Protein AF-A0A968XKV0-F1 (afdb_monomer)

pLDDT: mean 80.7, std 10.41, range [48.69, 93.5]

Foldseek 3Di:
DDDDDDDDDDPVLVVVLVVVCVVVVHDSVVSVVVVVCVVVVDDDPVNDDPVVVVVVVVDDDDPVRCVVVVVD

Mean predicted aligned error: 12.23 Å

Solvent-accessible surface area (backbone atoms only — not comparable to full-atom values): 4614 Å² total; per-residue (Å²): 135,93,78,91,81,89,82,90,73,57,69,70,57,53,53,53,39,47,52,51,11,61,73,70,73,46,59,46,66,64,46,49,50,51,53,50,48,51,65,71,70,51,81,51,77,89,75,49,51,74,67,57,54,50,53,61,74,67,61,73,70,51,75,70,52,44,60,62,64,73,73,116

Nearest PDB structures (foldseek):
  4hv0-assembly4_D  TM=7.189E-01  e=1.264E+00  Betalipothrixvirus pozzuoliense

Radius of gyration: 18.55 Å; Cα contacts (8 Å, |Δi|>4): 16; chains: 1; bounding box: 48×29×35 Å

Sequence (72 aa):
MNQQITIEVSEQVWQRASILAKQKRRKIENVIEELLEETVSETRIEDLSNEEVLALTELQLTPTQQRTFSRY

Secondary structure (DSSP, 8-state):
----------HHHHHHHHHHHHHHT--HHHHHHHHHHHHHHS--GGGS-HHHHHHHHH-PPPHHHHHHHTT-

Structure (mmCIF, N/CA/C/O backbone):
data_AF-A0A968XKV0-F1
#
_entry.id   AF-A0A968XKV0-F1
#
loop_
_atom_site.group_PDB
_atom_site.id
_atom_site.type_symbol
_atom_site.label_atom_id
_atom_site.label_alt_id
_atom_site.label_comp_id
_atom_site.label_asym_id
_atom_site.label_entity_id
_atom_site.label_seq_id
_atom_site.pdbx_PDB_ins_code
_atom_site.Cartn_x
_atom_site.Cartn_y
_atom_site.Cartn_z
_atom_site.occupancy
_atom_site.B_iso_or_equiv
_atom_site.auth_seq_id
_atom_site.auth_comp_id
_atom_site.auth_asym_id
_atom_site.auth_atom_id
_atom_site.pdbx_PDB_model_num
ATOM 1 N N . MET A 1 1 ? -5.222 18.280 -10.277 1.00 48.69 1 MET A N 1
ATOM 2 C CA . MET A 1 1 ? -6.681 18.166 -10.503 1.00 48.69 1 MET A CA 1
ATOM 3 C C . MET A 1 1 ? -7.246 17.402 -9.315 1.00 48.69 1 MET A C 1
ATOM 5 O O . MET A 1 1 ? -6.688 16.361 -9.020 1.00 48.69 1 MET A O 1
ATOM 9 N N . ASN A 1 2 ? -8.260 17.913 -8.607 1.00 56.28 2 ASN A N 1
ATOM 10 C CA . ASN A 1 2 ? -8.872 17.191 -7.480 1.00 56.28 2 ASN A CA 1
ATOM 11 C C . ASN A 1 2 ? -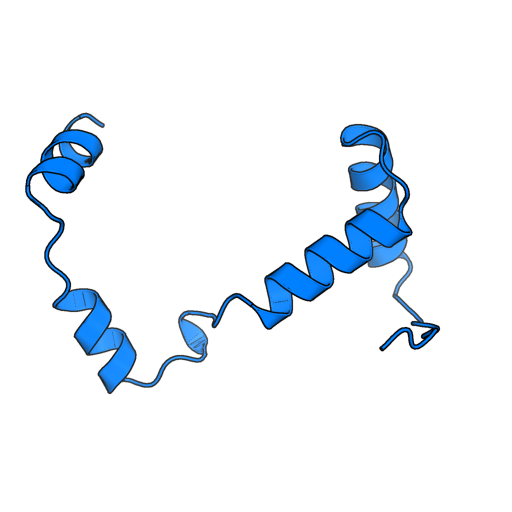10.138 16.484 -7.968 1.00 56.28 2 ASN A C 1
ATOM 13 O O . ASN A 1 2 ? -11.119 17.148 -8.298 1.00 56.28 2 ASN A O 1
ATOM 17 N N . GLN A 1 3 ? -10.103 15.155 -8.023 1.00 80.00 3 GLN A N 1
ATOM 18 C CA . GLN A 1 3 ? -11.272 14.313 -8.262 1.00 80.00 3 GLN A CA 1
ATOM 19 C C . GLN A 1 3 ? -11.630 13.603 -6.960 1.00 80.00 3 GLN A C 1
ATOM 21 O O . GLN A 1 3 ? -10.770 13.013 -6.313 1.00 80.00 3 GLN A O 1
ATOM 26 N N . GLN A 1 4 ? -12.899 13.682 -6.566 1.00 82.12 4 GLN A N 1
ATOM 27 C CA . GLN A 1 4 ? -13.411 12.919 -5.436 1.00 82.12 4 GLN A CA 1
ATOM 28 C C . GLN A 1 4 ? -13.867 11.553 -5.944 1.00 82.12 4 GLN A C 1
ATOM 30 O O . GLN A 1 4 ? -14.708 11.470 -6.838 1.00 82.12 4 GLN A O 1
ATOM 35 N N . ILE A 1 5 ? -13.304 10.495 -5.370 1.00 81.56 5 ILE A N 1
ATOM 36 C CA . ILE A 1 5 ? -13.559 9.108 -5.755 1.00 81.56 5 ILE A CA 1
ATOM 37 C C . ILE A 1 5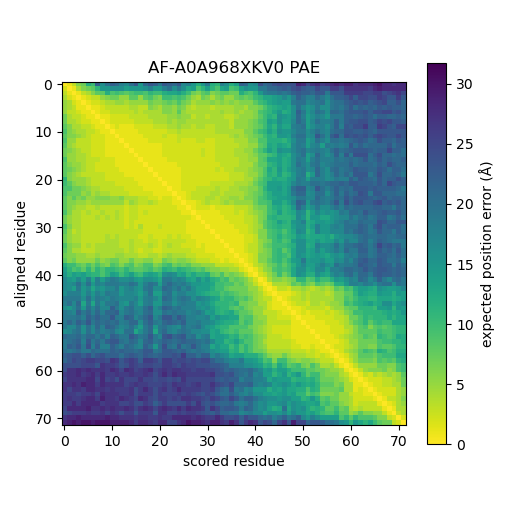 ? -14.129 8.380 -4.540 1.00 81.56 5 ILE A C 1
ATOM 39 O O . ILE A 1 5 ? -13.672 8.592 -3.418 1.00 81.56 5 ILE A O 1
ATOM 43 N N . THR A 1 6 ? -15.140 7.541 -4.754 1.00 87.62 6 THR A N 1
ATOM 44 C CA . THR A 1 6 ? -15.644 6.615 -3.730 1.00 87.62 6 THR A CA 1
ATOM 45 C C . THR A 1 6 ? -15.204 5.218 -4.125 1.00 87.62 6 THR A C 1
ATOM 47 O O . THR A 1 6 ? -15.418 4.817 -5.267 1.00 87.62 6 THR A O 1
ATOM 50 N N . ILE A 1 7 ? -14.564 4.503 -3.204 1.00 84.12 7 ILE A N 1
ATOM 51 C CA . ILE A 1 7 ? -14.009 3.174 -3.452 1.00 84.12 7 ILE A CA 1
ATOM 52 C C . ILE A 1 7 ? -14.670 2.214 -2.473 1.00 84.12 7 ILE A C 1
ATOM 54 O O . ILE A 1 7 ? -14.641 2.437 -1.262 1.00 84.12 7 ILE A O 1
ATOM 58 N N . GLU A 1 8 ? -15.265 1.149 -2.996 1.00 90.00 8 GLU A N 1
ATOM 59 C CA . GLU A 1 8 ? -15.739 0.041 -2.178 1.00 90.00 8 GLU A CA 1
ATOM 60 C C . GLU A 1 8 ? -14.583 -0.930 -1.946 1.00 90.00 8 GLU A C 1
ATOM 62 O O . GLU A 1 8 ? -13.918 -1.369 -2.884 1.00 90.00 8 GLU A O 1
ATOM 67 N N . VAL A 1 9 ? -14.325 -1.251 -0.682 1.00 85.94 9 VAL A N 1
ATOM 68 C CA . VAL A 1 9 ? -13.261 -2.173 -0.282 1.00 85.94 9 VAL A CA 1
ATOM 69 C C . VAL A 1 9 ? -13.838 -3.288 0.571 1.00 85.94 9 VAL A C 1
ATOM 71 O O . VAL A 1 9 ? -14.861 -3.117 1.236 1.00 85.94 9 VAL A O 1
ATOM 74 N N . SER A 1 10 ? -13.167 -4.439 0.583 1.00 91.69 10 SER A N 1
ATOM 75 C CA . SER A 1 10 ? -13.547 -5.518 1.489 1.00 91.69 10 SER A CA 1
ATOM 76 C C . SER A 1 10 ? -13.344 -5.103 2.948 1.00 91.69 10 SER A C 1
ATOM 78 O O . SER A 1 10 ? -12.473 -4.293 3.284 1.00 91.69 10 SER A O 1
ATOM 80 N N . GLU A 1 11 ? -14.118 -5.706 3.849 1.00 90.56 11 GLU A N 1
ATOM 81 C CA . GLU A 1 11 ? -14.027 -5.414 5.281 1.00 90.56 11 GLU A CA 1
ATOM 82 C C . GLU A 1 11 ? -12.621 -5.679 5.847 1.00 90.56 11 GLU A C 1
ATOM 84 O O . GLU A 1 11 ? -12.130 -4.934 6.694 1.00 90.56 11 GLU A O 1
ATOM 89 N N . GLN A 1 12 ? -11.923 -6.691 5.326 1.00 89.75 12 GLN A N 1
ATOM 90 C CA . GLN A 1 12 ? -10.550 -7.021 5.718 1.00 89.75 12 GLN A CA 1
ATOM 91 C C . GLN A 1 12 ? -9.571 -5.877 5.408 1.00 89.75 12 GLN A C 1
ATOM 93 O O . GLN A 1 12 ? -8.725 -5.541 6.241 1.00 89.75 12 GLN A O 1
ATOM 98 N N . VAL A 1 13 ? -9.710 -5.249 4.235 1.00 86.62 13 VAL A N 1
ATOM 99 C CA . VAL A 1 13 ? -8.894 -4.095 3.827 1.00 86.62 13 VAL A CA 1
ATOM 100 C C . VAL A 1 13 ? -9.186 -2.901 4.731 1.00 86.62 13 VAL A C 1
ATOM 102 O O . VAL A 1 13 ? -8.254 -2.272 5.237 1.00 86.62 13 VAL A O 1
ATOM 105 N N . TRP A 1 14 ? -10.464 -2.641 5.020 1.00 90.25 14 TRP A N 1
ATOM 106 C CA . TRP A 1 14 ? -10.870 -1.573 5.935 1.00 90.25 14 TRP A CA 1
ATOM 107 C C . TRP A 1 14 ? -10.289 -1.755 7.344 1.00 90.25 14 TRP A C 1
ATOM 109 O O . TRP A 1 14 ? -9.717 -0.824 7.918 1.00 90.25 14 TRP A O 1
ATOM 119 N N . GLN A 1 15 ? -10.371 -2.968 7.899 1.00 91.88 15 GLN A N 1
ATOM 120 C CA . GLN A 1 15 ? -9.812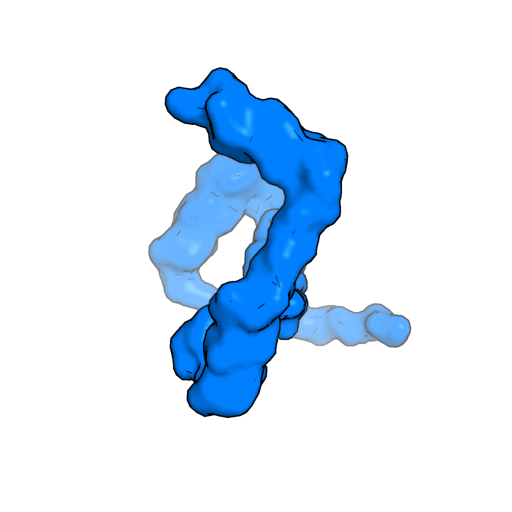 -3.270 9.216 1.00 91.88 15 GLN A CA 1
ATOM 121 C C . GLN A 1 15 ? -8.292 -3.075 9.246 1.00 91.88 15 GLN A C 1
ATOM 123 O O . GLN A 1 15 ? -7.767 -2.453 10.176 1.00 91.88 15 GLN A O 1
ATOM 128 N N . ARG A 1 16 ? -7.579 -3.546 8.216 1.00 89.12 16 ARG A N 1
ATOM 129 C CA . ARG A 1 16 ? -6.124 -3.379 8.120 1.00 89.12 16 ARG A CA 1
ATOM 130 C C . ARG A 1 16 ? -5.731 -1.904 8.025 1.00 89.12 16 ARG A C 1
ATOM 132 O O . ARG A 1 16 ? -4.856 -1.469 8.777 1.00 89.12 16 ARG A O 1
ATOM 139 N N . ALA A 1 17 ? -6.409 -1.132 7.176 1.00 88.88 17 ALA A N 1
ATOM 140 C CA . ALA A 1 17 ? -6.190 0.305 7.043 1.00 88.88 17 ALA A CA 1
ATOM 141 C C . ALA A 1 17 ? -6.474 1.047 8.360 1.00 88.88 17 ALA A C 1
ATOM 143 O O . ALA A 1 17 ? -5.699 1.914 8.757 1.00 88.88 17 ALA A O 1
ATOM 144 N N . SER A 1 18 ? -7.522 0.660 9.095 1.00 91.31 18 SER A N 1
ATOM 145 C CA . SER A 1 18 ? -7.866 1.259 10.391 1.00 91.31 18 SER A CA 1
ATOM 146 C C . SER A 1 18 ? -6.779 1.041 11.448 1.00 91.31 18 SER A C 1
ATOM 148 O O . SER A 1 18 ? -6.438 1.962 12.196 1.00 91.31 18 SER A O 1
ATOM 150 N N . ILE A 1 19 ? -6.190 -0.158 11.498 1.00 93.50 19 ILE A N 1
ATOM 151 C CA . ILE A 1 19 ? -5.073 -0.463 12.403 1.00 93.50 19 ILE A CA 1
ATOM 152 C C . ILE A 1 19 ? -3.861 0.410 12.062 1.00 93.50 19 ILE A C 1
ATOM 154 O O . ILE A 1 19 ? -3.297 1.051 12.952 1.00 93.50 19 ILE A O 1
ATOM 158 N N . LEU A 1 20 ? -3.494 0.480 10.781 1.00 90.44 20 LEU A N 1
ATOM 159 C CA . LEU A 1 20 ? -2.358 1.274 10.308 1.00 90.44 20 LEU A CA 1
ATOM 160 C C . LEU A 1 20 ? -2.567 2.776 10.549 1.00 90.44 20 LEU A C 1
ATOM 162 O O . LEU A 1 20 ? -1.654 3.460 11.008 1.00 90.44 20 LEU A O 1
ATOM 166 N N . ALA A 1 21 ? -3.781 3.280 10.328 1.00 92.50 21 ALA A N 1
ATOM 167 C CA . ALA A 1 21 ? -4.163 4.661 10.605 1.00 92.50 21 ALA A CA 1
ATOM 168 C C . ALA A 1 21 ? -4.003 5.015 12.088 1.00 92.50 21 ALA A C 1
ATOM 170 O O . ALA A 1 21 ? -3.403 6.041 12.421 1.00 92.50 21 ALA A O 1
ATOM 171 N N . LYS A 1 22 ? -4.445 4.131 12.994 1.00 92.75 22 LYS A N 1
ATOM 172 C CA . LYS A 1 22 ? -4.247 4.301 14.442 1.00 92.75 22 LYS A CA 1
ATOM 173 C C . LYS A 1 22 ? -2.767 4.291 14.825 1.00 92.75 22 LYS A C 1
ATOM 175 O O . LYS A 1 22 ? -2.344 5.151 15.595 1.00 92.75 22 LYS A O 1
ATOM 180 N N . GLN A 1 23 ? -1.981 3.363 14.276 1.00 92.19 23 GLN A N 1
ATOM 181 C CA . GLN A 1 23 ? -0.541 3.262 14.545 1.00 92.19 23 GLN A CA 1
ATOM 182 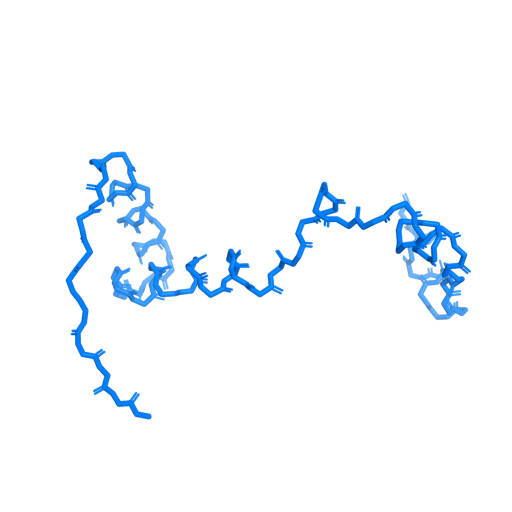C C . GLN A 1 23 ? 0.221 4.503 14.071 1.00 92.19 23 GLN A C 1
ATOM 184 O O . GLN A 1 23 ? 1.009 5.068 14.827 1.00 92.19 23 GLN A O 1
ATOM 189 N N . LYS A 1 24 ? -0.060 4.968 12.849 1.00 90.19 24 LYS A N 1
ATOM 190 C CA . LYS A 1 24 ? 0.569 6.155 12.258 1.00 90.19 24 LYS A CA 1
ATOM 191 C C . LYS A 1 24 ? -0.039 7.477 12.766 1.00 90.19 24 LYS A C 1
ATOM 193 O O . LYS A 1 24 ? 0.453 8.536 12.393 1.00 90.19 24 LYS A O 1
ATOM 198 N N . ARG A 1 25 ? -1.092 7.442 13.602 1.00 92.44 25 ARG A N 1
ATOM 199 C CA . ARG A 1 25 ? -1.904 8.610 14.025 1.00 92.44 25 ARG A CA 1
ATOM 200 C C . ARG A 1 25 ? -2.351 9.481 12.843 1.00 92.44 25 ARG A C 1
ATOM 202 O O . ARG A 1 25 ? -2.334 10.709 12.911 1.00 92.44 25 ARG A O 1
ATOM 209 N N . ARG A 1 26 ? -2.740 8.834 11.747 1.00 92.62 26 ARG A N 1
ATOM 210 C CA . ARG A 1 26 ? -3.191 9.476 10.508 1.00 92.62 26 ARG A CA 1
ATOM 211 C C . ARG A 1 26 ? -4.660 9.159 10.256 1.00 92.62 26 ARG A C 1
ATOM 213 O O . ARG A 1 26 ? -5.212 8.213 10.812 1.00 92.62 26 ARG A O 1
ATOM 220 N N . LYS A 1 27 ? -5.287 9.971 9.407 1.00 91.31 27 LYS A N 1
ATOM 221 C CA . LYS A 1 27 ? -6.601 9.667 8.837 1.00 91.31 27 LYS A CA 1
ATOM 222 C C . LYS A 1 27 ? -6.521 8.406 7.979 1.00 91.31 27 LYS A C 1
ATOM 224 O O . LYS A 1 27 ? -5.483 8.155 7.367 1.00 91.31 27 LYS A O 1
ATOM 229 N N . ILE A 1 28 ? -7.599 7.625 7.952 1.00 89.44 28 ILE A N 1
ATOM 230 C CA . ILE A 1 28 ? -7.622 6.347 7.234 1.00 89.44 28 ILE A CA 1
ATOM 231 C C . ILE A 1 28 ? -7.517 6.560 5.723 1.00 89.44 28 ILE A C 1
ATOM 233 O O . ILE A 1 28 ? -6.817 5.809 5.055 1.00 89.44 28 ILE A O 1
ATOM 237 N N . GLU A 1 29 ? -8.107 7.642 5.216 1.00 88.88 29 GLU A N 1
ATOM 238 C CA . GLU A 1 29 ? -8.063 8.042 3.812 1.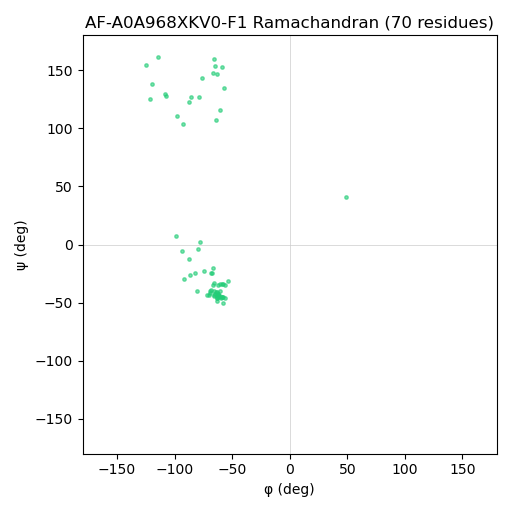00 88.88 29 GLU A CA 1
ATOM 239 C C . GLU A 1 29 ? -6.619 8.257 3.354 1.00 88.88 29 GLU A C 1
ATOM 241 O O . GLU A 1 29 ? -6.211 7.699 2.345 1.00 88.88 29 GLU A O 1
ATOM 246 N N . ASN A 1 30 ? -5.810 8.951 4.159 1.00 88.88 30 ASN A N 1
ATOM 247 C CA . ASN A 1 30 ? -4.406 9.219 3.836 1.00 88.88 30 ASN A CA 1
ATOM 248 C C . ASN A 1 30 ? -3.534 7.953 3.868 1.00 88.88 30 ASN A C 1
ATOM 250 O O . ASN A 1 30 ? -2.454 7.944 3.289 1.00 88.88 30 ASN A O 1
ATOM 254 N N . VAL A 1 31 ? -3.942 6.926 4.621 1.00 89.31 31 VAL A N 1
ATOM 255 C CA . VAL A 1 31 ? -3.245 5.630 4.652 1.00 89.31 31 VAL A CA 1
ATOM 256 C C . VAL A 1 31 ? -3.639 4.791 3.446 1.00 89.31 31 VAL A C 1
ATOM 258 O O . VAL A 1 31 ? -2.786 4.134 2.866 1.00 89.31 31 VAL A O 1
ATOM 261 N N . ILE A 1 32 ? -4.916 4.815 3.062 1.00 88.00 32 ILE A N 1
ATOM 262 C CA . ILE A 1 32 ? -5.389 4.133 1.855 1.00 88.00 32 ILE A CA 1
ATOM 263 C C . ILE A 1 32 ? -4.767 4.775 0.611 1.00 88.00 32 ILE A C 1
ATOM 265 O O . ILE A 1 32 ? -4.306 4.049 -0.256 1.00 88.00 32 ILE A O 1
ATOM 269 N N . GLU A 1 33 ? -4.696 6.105 0.551 1.00 87.00 33 GLU A N 1
ATOM 270 C CA . GLU A 1 33 ? -4.024 6.841 -0.525 1.00 87.00 33 GLU A CA 1
ATOM 271 C C . GLU A 1 33 ? -2.550 6.439 -0.646 1.00 87.00 33 GLU A C 1
ATOM 273 O O . GLU A 1 33 ? -2.122 6.049 -1.722 1.00 87.00 33 GLU A O 1
ATOM 278 N N . GLU A 1 34 ? -1.801 6.433 0.462 1.00 84.88 34 GLU A N 1
ATOM 279 C CA . GLU A 1 34 ? -0.394 6.000 0.493 1.00 84.88 34 GLU A CA 1
ATOM 280 C C . GLU A 1 34 ? -0.225 4.558 -0.013 1.00 84.88 34 GLU A C 1
ATOM 282 O O . GLU A 1 34 ? 0.632 4.301 -0.849 1.00 84.88 34 GLU A O 1
ATOM 287 N N . LEU A 1 35 ? -1.077 3.630 0.434 1.00 83.56 35 LEU A N 1
ATOM 288 C CA . LEU A 1 35 ? -1.031 2.234 -0.013 1.00 83.56 35 LEU A CA 1
ATOM 289 C C . LEU A 1 35 ? -1.365 2.085 -1.503 1.00 83.56 35 LEU A C 1
ATOM 291 O O . LEU A 1 35 ? -0.748 1.274 -2.188 1.00 83.56 35 LEU A O 1
ATOM 295 N N . LEU A 1 36 ? -2.346 2.842 -2.003 1.00 84.31 36 LEU A N 1
ATOM 296 C CA . LEU A 1 36 ? -2.695 2.843 -3.423 1.00 84.31 36 LEU A CA 1
ATOM 297 C C . LEU A 1 36 ? -1.544 3.410 -4.258 1.00 84.31 36 LEU A C 1
ATOM 299 O O . LEU A 1 36 ? -1.175 2.810 -5.265 1.00 84.31 36 LEU A O 1
ATOM 303 N N . GLU A 1 37 ? -0.936 4.506 -3.808 1.00 83.25 37 GLU A N 1
ATOM 304 C CA . GLU A 1 37 ? 0.211 5.123 -4.469 1.00 83.25 37 GLU A CA 1
ATOM 305 C C . GLU A 1 37 ? 1.405 4.160 -4.524 1.00 83.25 37 GLU A C 1
ATOM 307 O O . GLU A 1 37 ? 1.988 3.982 -5.590 1.00 83.25 37 GLU A O 1
ATOM 312 N N . GLU A 1 38 ? 1.724 3.474 -3.419 1.00 79.00 38 GLU A N 1
ATOM 313 C CA . GLU A 1 38 ? 2.772 2.442 -3.362 1.00 79.00 38 GLU A CA 1
ATOM 314 C C . GLU A 1 38 ? 2.492 1.307 -4.358 1.00 79.00 38 GLU A C 1
ATOM 316 O O . GLU A 1 38 ? 3.373 0.929 -5.128 1.00 79.00 38 GLU A O 1
ATOM 321 N N . THR A 1 39 ? 1.249 0.811 -4.429 1.00 71.69 39 THR A N 1
ATOM 322 C CA . THR A 1 39 ? 0.898 -0.269 -5.370 1.00 71.69 39 THR A CA 1
ATOM 323 C C . THR A 1 39 ? 0.951 0.127 -6.842 1.00 71.69 39 THR A C 1
ATOM 325 O O . THR A 1 39 ? 1.092 -0.752 -7.688 1.00 71.69 39 THR A O 1
ATOM 328 N N . VAL A 1 40 ? 0.797 1.414 -7.158 1.00 70.19 40 VAL A N 1
ATOM 329 C CA . VAL A 1 40 ? 0.849 1.924 -8.537 1.00 70.19 40 VAL A CA 1
ATOM 330 C C . VAL A 1 40 ? 2.269 2.353 -8.914 1.00 70.19 40 VAL A C 1
ATOM 332 O O . VAL A 1 40 ? 2.641 2.277 -10.082 1.00 70.19 40 VAL A O 1
ATOM 335 N N . SER A 1 41 ? 3.061 2.794 -7.936 1.00 64.25 41 SER A N 1
ATOM 336 C CA . SER A 1 41 ? 4.408 3.332 -8.153 1.00 64.25 41 SER A CA 1
ATOM 337 C C . SER A 1 41 ? 5.493 2.258 -8.179 1.00 64.25 41 SER A C 1
ATOM 339 O O . SER A 1 41 ? 6.534 2.463 -8.802 1.00 64.25 41 SER A O 1
ATOM 341 N N . GLU A 1 42 ? 5.281 1.124 -7.511 1.00 63.28 42 GLU A N 1
ATOM 342 C CA . GLU A 1 42 ? 6.232 0.016 -7.516 1.00 63.28 42 GLU A CA 1
ATOM 343 C C . GLU A 1 42 ? 5.882 -0.986 -8.621 1.00 63.28 42 GLU A C 1
ATOM 345 O O . GLU A 1 42 ? 4.968 -1.800 -8.483 1.00 63.28 42 GLU A O 1
ATOM 350 N N . THR A 1 43 ? 6.643 -0.957 -9.721 1.00 67.31 43 THR A N 1
ATOM 351 C CA . THR A 1 43 ? 6.644 -2.064 -10.683 1.00 67.31 43 THR A CA 1
ATOM 352 C C . THR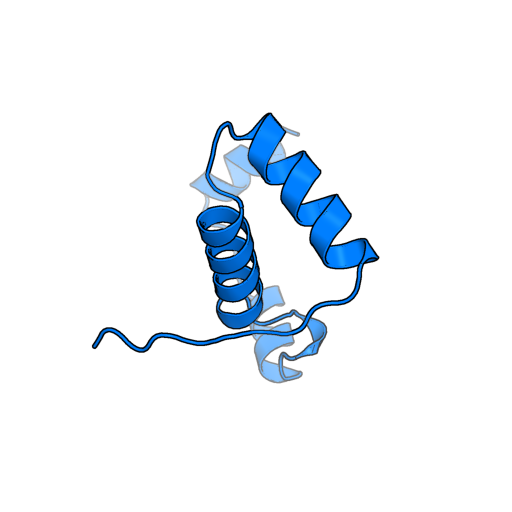 A 1 43 ? 7.114 -3.314 -9.954 1.00 67.31 43 THR A C 1
ATOM 354 O O . THR A 1 43 ? 8.255 -3.373 -9.482 1.00 67.31 43 THR A O 1
ATOM 357 N N . ARG A 1 44 ? 6.241 -4.315 -9.837 1.00 72.44 44 ARG A N 1
ATOM 358 C CA . ARG A 1 44 ? 6.632 -5.573 -9.208 1.00 72.44 44 ARG A CA 1
ATOM 359 C C . ARG A 1 44 ? 7.664 -6.268 -10.077 1.00 72.44 44 ARG A C 1
ATOM 361 O O . ARG A 1 44 ? 7.600 -6.199 -11.301 1.00 72.44 44 ARG A O 1
ATOM 368 N N . ILE A 1 45 ? 8.586 -6.991 -9.448 1.00 73.38 45 ILE A N 1
ATOM 369 C CA . ILE A 1 45 ? 9.597 -7.768 -10.177 1.00 73.38 45 ILE A CA 1
ATOM 370 C C . ILE A 1 45 ? 8.922 -8.778 -11.114 1.00 73.38 45 ILE A C 1
ATOM 372 O O . ILE A 1 45 ? 9.422 -9.026 -12.205 1.00 73.38 45 ILE A O 1
ATOM 376 N N . GLU A 1 46 ? 7.769 -9.323 -10.712 1.00 78.19 46 GLU A N 1
ATOM 377 C CA . GLU A 1 46 ? 7.004 -10.272 -11.528 1.00 78.19 46 GLU A CA 1
ATOM 378 C C . GLU A 1 46 ? 6.416 -9.656 -12.807 1.00 78.19 46 GLU A C 1
ATOM 380 O O . GLU A 1 46 ? 6.103 -10.394 -13.740 1.00 78.19 46 GLU A O 1
ATOM 385 N N . ASP A 1 47 ? 6.281 -8.329 -12.853 1.00 79.94 47 ASP A N 1
ATOM 386 C CA . ASP A 1 47 ? 5.739 -7.589 -13.994 1.00 79.94 47 ASP A CA 1
ATOM 387 C C . ASP A 1 47 ? 6.845 -7.103 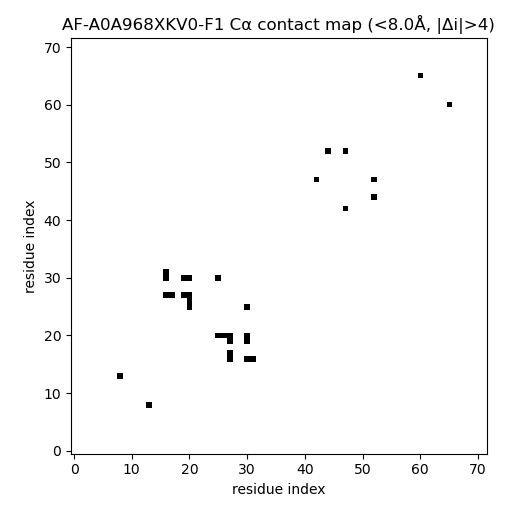-14.955 1.00 79.94 47 ASP A C 1
ATOM 389 O O . ASP A 1 47 ? 6.543 -6.556 -16.017 1.00 79.94 47 ASP A O 1
ATOM 393 N N . LEU A 1 48 ? 8.123 -7.301 -14.604 1.00 82.38 48 LEU A N 1
ATOM 394 C CA . LEU A 1 48 ? 9.264 -6.942 -15.447 1.00 82.38 48 LEU A CA 1
ATOM 395 C C . LEU A 1 48 ? 9.451 -7.948 -16.588 1.00 82.38 48 LEU A C 1
ATOM 397 O O . LEU A 1 48 ? 9.307 -9.161 -16.418 1.00 82.38 48 LEU A O 1
ATOM 401 N N . SER A 1 49 ? 9.848 -7.451 -17.758 1.00 86.00 49 SER A N 1
ATOM 402 C CA . SER A 1 49 ? 10.289 -8.309 -18.859 1.00 86.00 49 SER A CA 1
ATOM 403 C C . SER A 1 49 ? 11.584 -9.051 -18.512 1.00 86.00 49 SER A C 1
ATOM 405 O O . SER A 1 49 ? 12.370 -8.628 -17.661 1.00 86.00 49 SER A O 1
ATOM 407 N N . ASN A 1 50 ? 11.858 -10.147 -19.226 1.00 83.75 50 ASN A N 1
ATOM 408 C CA . ASN A 1 50 ? 13.111 -10.889 -19.058 1.00 83.75 50 ASN A CA 1
ATOM 409 C C . ASN A 1 50 ? 14.347 -9.997 -19.275 1.00 83.75 50 ASN A C 1
ATOM 411 O O . ASN A 1 50 ? 15.353 -10.187 -18.593 1.00 83.75 50 ASN A O 1
ATOM 415 N N . GLU A 1 51 ? 14.285 -9.029 -20.198 1.00 85.56 51 GLU A N 1
ATOM 416 C CA . GLU A 1 51 ? 15.389 -8.094 -20.433 1.00 85.56 51 GLU A CA 1
ATOM 417 C C . GLU A 1 51 ? 15.592 -7.119 -19.265 1.00 85.56 51 GLU A C 1
ATOM 419 O O . GLU A 1 51 ? 16.729 -6.854 -18.876 1.00 85.56 51 GLU A O 1
ATOM 424 N N . GLU A 1 52 ? 14.514 -6.619 -18.660 1.00 81.94 52 GLU A N 1
ATOM 425 C CA . GLU A 1 52 ? 14.591 -5.731 -17.493 1.00 81.94 52 GLU A CA 1
ATOM 426 C C . GLU A 1 52 ? 15.097 -6.471 -16.251 1.00 81.94 52 GLU A C 1
ATOM 428 O O . GLU A 1 52 ? 15.924 -5.942 -15.507 1.00 81.94 52 GLU A O 1
ATOM 433 N N . VAL A 1 53 ? 14.675 -7.724 -16.061 1.00 83.56 53 VAL A N 1
ATOM 434 C CA . VAL A 1 53 ? 15.207 -8.591 -15.002 1.00 83.56 53 VAL A CA 1
ATOM 435 C C . VAL A 1 53 ? 16.703 -8.838 -15.209 1.00 83.56 53 VAL A C 1
ATOM 437 O O . VAL A 1 53 ? 17.472 -8.750 -14.251 1.00 83.56 53 VAL A O 1
ATOM 440 N N . LEU A 1 54 ? 17.145 -9.094 -16.445 1.00 84.12 54 LEU A N 1
ATOM 441 C CA . LEU A 1 54 ? 18.566 -9.267 -16.752 1.00 84.12 54 LEU A CA 1
ATOM 442 C C . LEU A 1 54 ? 19.360 -7.986 -16.445 1.00 84.12 54 LEU A C 1
ATOM 444 O O . LEU A 1 54 ? 20.390 -8.055 -15.774 1.00 84.12 54 LEU A O 1
ATOM 448 N N . ALA A 1 55 ? 18.840 -6.815 -16.820 1.00 85.00 55 ALA A N 1
ATOM 449 C CA . ALA A 1 55 ? 19.469 -5.527 -16.527 1.00 85.00 55 ALA A CA 1
ATOM 450 C C . ALA A 1 55 ? 19.629 -5.269 -15.015 1.00 85.00 55 ALA A C 1
ATOM 452 O O . ALA A 1 55 ? 20.634 -4.696 -14.585 1.00 85.00 55 ALA A O 1
ATOM 453 N N . LEU A 1 56 ? 18.691 -5.742 -14.183 1.00 82.06 56 LEU A N 1
ATOM 454 C CA . LEU A 1 56 ? 18.827 -5.685 -12.724 1.00 82.06 56 LEU A CA 1
ATOM 455 C C . LEU A 1 56 ? 19.975 -6.557 -12.198 1.00 82.06 56 LEU A C 1
ATOM 457 O O . LEU A 1 56 ? 20.616 -6.187 -11.217 1.00 82.06 56 LEU A O 1
ATOM 461 N N . THR A 1 57 ? 20.268 -7.689 -12.844 1.00 76.75 57 THR A N 1
ATOM 462 C CA . THR A 1 57 ? 21.406 -8.548 -12.461 1.00 76.75 57 THR A CA 1
ATOM 463 C C . THR A 1 57 ? 22.760 -7.974 -12.875 1.00 76.75 57 THR A C 1
ATOM 465 O O . THR A 1 57 ? 23.784 -8.298 -12.274 1.00 76.75 57 THR A O 1
ATOM 468 N N . GLU A 1 58 ? 22.767 -7.095 -13.875 1.00 82.00 58 GLU A N 1
ATOM 469 C CA . GLU A 1 58 ? 23.968 -6.432 -14.387 1.00 82.00 58 GLU A CA 1
ATOM 470 C C . GLU A 1 58 ? 24.298 -5.135 -13.631 1.00 82.00 58 GLU A C 1
ATOM 472 O O . GLU A 1 58 ? 25.407 -4.603 -13.754 1.00 82.00 58 GLU A O 1
ATOM 477 N N . LEU A 1 59 ? 23.368 -4.636 -12.808 1.00 80.50 59 LEU A N 1
ATOM 478 C CA . LEU A 1 59 ? 23.590 -3.479 -11.949 1.00 80.50 59 LEU A CA 1
ATOM 479 C C . LEU A 1 59 ? 24.673 -3.782 -10.910 1.00 80.50 59 LEU A C 1
ATOM 481 O O . LEU A 1 59 ? 24.466 -4.480 -9.916 1.00 80.50 59 LEU A O 1
ATOM 485 N N . GLN A 1 60 ? 25.847 -3.188 -11.111 1.00 72.75 60 GLN A N 1
ATOM 486 C CA . GLN A 1 60 ? 26.890 -3.194 -10.099 1.00 72.75 60 GLN A CA 1
ATOM 487 C C . GLN A 1 60 ? 26.591 -2.149 -9.028 1.00 72.75 60 GLN A C 1
ATOM 489 O O . GLN A 1 60 ? 26.410 -0.963 -9.313 1.00 72.75 60 GLN A O 1
ATOM 494 N N . LEU A 1 61 ? 26.592 -2.592 -7.771 1.00 73.44 61 LEU A N 1
ATOM 495 C CA . LEU A 1 61 ? 26.562 -1.688 -6.631 1.00 73.44 61 LEU A CA 1
ATOM 496 C C . LEU A 1 61 ? 27.752 -0.737 -6.716 1.00 73.44 61 LEU A C 1
ATOM 498 O O . LEU A 1 61 ? 28.893 -1.153 -6.925 1.00 73.44 61 LEU A O 1
ATOM 502 N N . THR A 1 62 ? 27.493 0.546 -6.491 1.00 76.62 62 THR A N 1
ATOM 503 C CA . THR A 1 62 ? 28.584 1.511 -6.370 1.00 76.62 62 THR A CA 1
ATOM 504 C C . THR A 1 62 ? 29.513 1.106 -5.215 1.00 76.62 62 THR A C 1
ATOM 506 O O . THR A 1 62 ? 29.053 0.507 -4.235 1.00 76.62 62 THR A O 1
ATOM 509 N N . PRO A 1 63 ? 30.808 1.475 -5.251 1.00 72.06 63 PRO A N 1
ATOM 510 C CA . PRO A 1 63 ? 31.758 1.127 -4.188 1.00 72.06 63 PRO A CA 1
ATOM 511 C C . PRO A 1 63 ? 31.286 1.541 -2.784 1.00 72.06 63 PRO A C 1
ATOM 513 O O . PRO A 1 63 ? 31.583 0.879 -1.789 1.00 72.06 63 PRO A O 1
ATOM 516 N N . THR A 1 64 ? 30.520 2.631 -2.702 1.00 71.31 64 THR A N 1
ATOM 517 C CA . THR A 1 64 ? 29.913 3.133 -1.465 1.00 71.31 64 THR A CA 1
ATOM 518 C C . THR A 1 64 ? 28.793 2.219 -0.966 1.00 71.31 64 THR A C 1
ATOM 520 O O . THR A 1 64 ? 28.736 1.916 0.222 1.00 71.31 64 THR A O 1
ATOM 523 N N . GLN A 1 65 ? 27.924 1.737 -1.857 1.00 72.94 65 GLN A N 1
ATOM 524 C CA . GLN A 1 65 ? 26.840 0.813 -1.512 1.00 72.94 65 GLN A CA 1
ATOM 525 C C . GLN A 1 65 ? 27.376 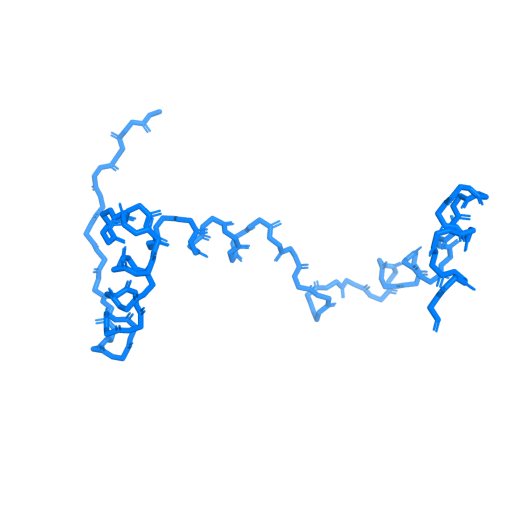-0.569 -1.127 1.00 72.94 65 GLN A C 1
ATOM 527 O O . GLN A 1 65 ? 26.946 -1.130 -0.125 1.00 72.94 65 GLN A O 1
ATOM 532 N N . GLN A 1 66 ? 28.372 -1.079 -1.855 1.00 69.69 66 GLN A N 1
ATOM 533 C CA . GLN A 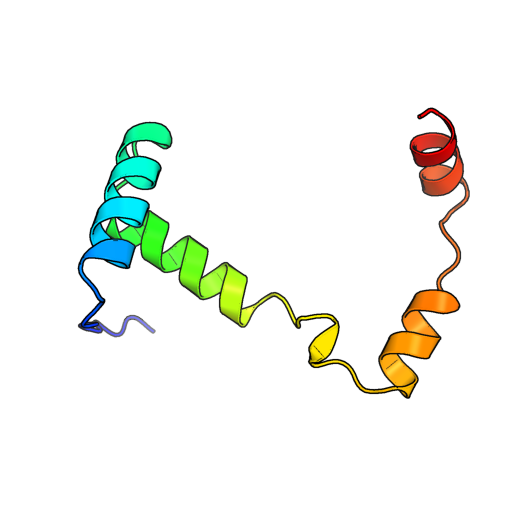1 66 ? 29.024 -2.356 -1.554 1.00 69.69 66 GLN A CA 1
ATOM 534 C C . GLN A 1 66 ? 29.593 -2.379 -0.129 1.00 69.69 66 GLN A C 1
ATOM 536 O O . GLN A 1 66 ? 29.318 -3.298 0.631 1.00 69.69 66 GLN A O 1
ATOM 541 N N . ARG A 1 67 ? 30.298 -1.319 0.289 1.00 70.12 67 ARG A N 1
ATOM 542 C CA . ARG A 1 67 ? 30.821 -1.211 1.664 1.00 70.12 67 ARG A CA 1
ATOM 543 C C . ARG A 1 67 ? 29.730 -1.183 2.734 1.00 70.12 67 ARG A C 1
ATOM 545 O O . ARG A 1 67 ? 29.954 -1.693 3.827 1.00 70.12 67 ARG A O 1
ATOM 552 N N . THR A 1 68 ? 28.583 -0.578 2.439 1.00 71.81 68 THR A N 1
ATOM 553 C CA . THR A 1 68 ? 27.448 -0.510 3.368 1.00 71.81 68 THR A CA 1
ATOM 554 C C . THR A 1 68 ? 26.771 -1.870 3.519 1.00 71.81 68 THR A C 1
ATOM 556 O O . THR A 1 68 ? 26.487 -2.284 4.640 1.00 71.81 68 THR A O 1
ATOM 559 N N . PHE A 1 69 ? 26.559 -2.587 2.414 1.00 69.12 69 PHE A N 1
ATOM 560 C CA . PHE A 1 69 ? 25.864 -3.876 2.418 1.00 69.12 69 PHE A CA 1
ATOM 561 C C . PHE A 1 69 ? 26.761 -5.067 2.788 1.00 69.12 69 PHE A C 1
ATOM 563 O O . PHE A 1 69 ? 26.255 -6.044 3.319 1.00 69.12 69 PHE A O 1
ATOM 570 N N . SER A 1 70 ? 28.083 -4.986 2.601 1.00 66.44 70 SER A N 1
ATOM 571 C CA . SER A 1 70 ? 29.040 -6.012 3.063 1.00 66.44 70 SER A CA 1
ATOM 572 C C . SER A 1 70 ? 29.349 -5.952 4.567 1.00 66.44 70 SER A C 1
ATOM 574 O O . SER A 1 70 ? 30.211 -6.689 5.041 1.00 66.44 70 SER A O 1
ATOM 576 N N . ARG A 1 71 ? 28.714 -5.040 5.316 1.00 58.94 71 ARG A N 1
ATOM 577 C CA . ARG A 1 71 ? 28.894 -4.895 6.771 1.00 58.94 71 ARG A CA 1
ATOM 578 C C . ARG A 1 71 ? 27.781 -5.573 7.593 1.00 58.94 71 ARG A C 1
ATOM 580 O O . ARG A 1 71 ? 27.763 -5.408 8.812 1.00 58.94 71 ARG A O 1
ATOM 587 N N . TYR A 1 72 ? 26.892 -6.313 6.934 1.00 50.06 72 TYR A N 1
ATOM 588 C CA . TYR A 1 72 ? 25.921 -7.238 7.528 1.00 50.06 72 TYR A CA 1
ATOM 589 C C . TYR A 1 72 ? 26.336 -8.681 7.238 1.00 50.06 72 TYR A C 1
ATOM 591 O O . TYR A 1 72 ? 26.003 -9.544 8.078 1.00 50.06 72 TYR A O 1
#